Protein AF-A0A1R1BJU8-F1 (afdb_monomer_lite)

Organism: Paenibacillus amylolyticus (NCBI:txid1451)

Secondary structure (DSSP, 8-state):
---EE----HHHHHHHHH-TTSHHHHHHHHHTTTEE--EEHHHHHHHHTT--GGGHHHHHHHHHHHHHHHTTEEEEEETTEEEEEE--HHHHHHHHHHHHHHTTS-HHHHHHHHT-

Foldseek 3Di:
DPQAADEDDLVLLVVCVVCVPDPSVVVLVVVVVRHAYAAELVNLLVLLVVDDPVCVVVSVVSLVSNCVSHVQWHWDADPNDIDTDRDRSVVSSVVSNVVVVVVVQDPVNVVVVVVD

Sequence (116 aa):
MNKKYIYLDYNAMKDIQNDPKSEFSHCISTYKLSHRVPFSYAHLSDLQKKLSPKIMHLVERDLKFISDLTDGYMIGFYEDDYMIVKQDIRRMFDEVSSFNIQDRLSEEDLSNILNQ

Structure (mmCIF, N/CA/C/O backbone):
data_AF-A0A1R1BJU8-F1
#
_entry.id   AF-A0A1R1BJU8-F1
#
loop_
_atom_site.group_PDB
_atom_site.id
_atom_site.type_symbol
_atom_site.label_atom_id
_atom_site.label_alt_id
_atom_site.label_comp_id
_atom_site.label_asym_id
_atom_site.label_entity_id
_atom_site.label_seq_id
_atom_site.pdbx_PDB_ins_code
_atom_site.Cartn_x
_atom_site.Cartn_y
_atom_site.Cartn_z
_atom_site.occupancy
_atom_site.B_iso_or_equiv
_atom_site.auth_seq_id
_atom_site.auth_comp_id
_atom_site.auth_asym_id
_atom_site.auth_atom_id
_atom_site.pdbx_PDB_model_num
ATOM 1 N N . MET A 1 1 ? -19.890 -12.395 3.793 1.00 44.78 1 MET A N 1
ATOM 2 C CA . MET A 1 1 ? -19.842 -10.974 4.214 1.00 44.78 1 MET A CA 1
ATOM 3 C C . MET A 1 1 ? -19.071 -10.197 3.162 1.00 44.78 1 MET A C 1
ATOM 5 O O . MET A 1 1 ? -17.955 -10.607 2.862 1.00 44.78 1 MET A O 1
ATOM 9 N N . ASN A 1 2 ? -19.637 -9.117 2.610 1.00 61.34 2 ASN A N 1
ATOM 10 C CA . ASN A 1 2 ? -18.876 -8.186 1.772 1.00 61.34 2 ASN A CA 1
ATOM 11 C C . ASN A 1 2 ? -17.745 -7.598 2.617 1.00 61.34 2 ASN A C 1
ATOM 13 O O . ASN A 1 2 ? -17.999 -6.936 3.625 1.00 61.34 2 ASN A O 1
ATOM 17 N N . LYS A 1 3 ? -16.497 -7.899 2.251 1.00 72.56 3 LYS A N 1
ATOM 18 C CA . LYS A 1 3 ? -15.337 -7.258 2.870 1.00 72.56 3 LYS A CA 1
ATOM 19 C C . LYS A 1 3 ? -15.361 -5.783 2.473 1.00 72.56 3 LYS A C 1
ATOM 21 O O . LYS A 1 3 ? -15.616 -5.465 1.318 1.00 72.56 3 LYS A O 1
ATOM 26 N N . LYS A 1 4 ? -15.137 -4.892 3.437 1.00 90.62 4 LYS A N 1
ATOM 27 C CA . LYS A 1 4 ? -14.972 -3.461 3.172 1.00 90.62 4 LYS A CA 1
ATOM 28 C C . LYS A 1 4 ? -13.503 -3.176 2.875 1.00 90.62 4 LYS A C 1
ATOM 30 O O . LYS A 1 4 ? -12.620 -3.846 3.418 1.00 90.62 4 LYS A O 1
ATOM 35 N N . TYR A 1 5 ? -13.251 -2.182 2.038 1.00 91.81 5 TYR A N 1
ATOM 36 C CA . TYR A 1 5 ? -11.911 -1.830 1.583 1.00 91.81 5 TYR A CA 1
ATOM 37 C C . TYR A 1 5 ? -11.645 -0.347 1.824 1.00 91.81 5 TYR A C 1
ATOM 39 O O . TYR A 1 5 ? -12.562 0.464 1.726 1.00 91.81 5 TYR A O 1
ATOM 47 N N . ILE A 1 6 ? -10.400 -0.008 2.151 1.00 93.31 6 ILE A N 1
ATOM 48 C CA . ILE A 1 6 ? -9.919 1.372 2.263 1.00 93.31 6 ILE A CA 1
ATOM 49 C C . ILE A 1 6 ? -8.652 1.471 1.430 1.00 93.31 6 ILE A C 1
ATOM 51 O O . ILE A 1 6 ? -7.658 0.820 1.743 1.00 93.31 6 ILE A O 1
ATOM 55 N N . TYR A 1 7 ? -8.689 2.275 0.375 1.00 93.06 7 TYR A N 1
ATOM 56 C CA . TYR A 1 7 ? -7.503 2.575 -0.415 1.00 93.06 7 TYR A CA 1
ATOM 57 C C . TYR A 1 7 ? -6.697 3.692 0.251 1.00 93.06 7 TYR A C 1
ATOM 59 O O . TYR A 1 7 ? -7.271 4.676 0.716 1.00 93.06 7 TYR A O 1
ATOM 67 N N . LEU A 1 8 ? -5.374 3.540 0.284 1.00 94.25 8 LEU A N 1
ATOM 68 C CA . LEU A 1 8 ? -4.450 4.566 0.755 1.00 94.25 8 LEU A CA 1
ATOM 69 C C . LEU A 1 8 ? -3.518 4.944 -0.389 1.00 94.25 8 LEU A C 1
ATOM 71 O O . LEU A 1 8 ? -2.945 4.064 -1.024 1.00 94.25 8 LEU A O 1
ATOM 75 N N . ASP A 1 9 ? -3.352 6.244 -0.614 1.00 91.56 9 ASP A N 1
ATOM 76 C CA . ASP A 1 9 ? -2.317 6.771 -1.503 1.00 91.56 9 ASP A CA 1
ATOM 77 C C . ASP A 1 9 ? -0.918 6.384 -0.987 1.00 91.56 9 ASP A C 1
ATOM 79 O O . ASP A 1 9 ? -0.697 6.235 0.221 1.00 91.56 9 ASP A O 1
ATOM 83 N N . TYR A 1 10 ? 0.049 6.274 -1.897 1.00 88.88 10 TYR A N 1
ATOM 84 C CA . TYR A 1 10 ? 1.447 6.014 -1.571 1.00 88.88 10 TYR A CA 1
ATOM 85 C C . TYR A 1 10 ? 2.023 6.987 -0.529 1.00 88.88 10 TYR A C 1
ATOM 87 O O . TYR A 1 10 ? 2.799 6.586 0.337 1.00 88.88 10 TYR A O 1
ATOM 95 N N . ASN A 1 11 ? 1.647 8.267 -0.569 1.00 90.19 11 ASN A N 1
ATOM 96 C CA . ASN A 1 11 ? 2.099 9.250 0.417 1.00 90.19 11 ASN A CA 1
ATOM 97 C C . ASN A 1 11 ? 1.553 8.958 1.817 1.00 90.19 11 ASN A C 1
ATOM 99 O O . ASN A 1 11 ? 2.323 8.970 2.771 1.00 90.19 11 ASN A O 1
ATOM 103 N N . ALA A 1 12 ? 0.278 8.579 1.924 1.00 93.69 12 ALA A N 1
ATOM 104 C CA . ALA A 1 12 ? -0.307 8.162 3.195 1.00 93.69 12 ALA A CA 1
ATOM 105 C C . ALA A 1 12 ? 0.369 6.889 3.733 1.00 93.69 12 ALA A C 1
ATOM 107 O O . ALA A 1 12 ? 0.639 6.779 4.927 1.00 93.69 12 ALA A O 1
ATOM 108 N N . MET A 1 13 ? 0.705 5.939 2.854 1.00 94.12 13 MET A N 1
ATOM 109 C CA . MET A 1 13 ? 1.480 4.753 3.233 1.00 94.12 13 MET A CA 1
ATOM 110 C C . MET A 1 13 ? 2.867 5.127 3.782 1.00 94.12 13 MET A C 1
ATOM 112 O O . MET A 1 13 ? 3.272 4.603 4.820 1.00 94.12 13 MET A O 1
ATOM 116 N N . LYS A 1 14 ? 3.575 6.065 3.140 1.00 91.50 14 LYS A N 1
ATOM 117 C CA . LYS A 1 14 ? 4.871 6.560 3.633 1.00 91.50 14 LYS A CA 1
ATOM 118 C C . LYS A 1 14 ? 4.759 7.257 4.985 1.00 91.50 14 LYS A C 1
ATOM 120 O O . LYS A 1 14 ? 5.641 7.068 5.816 1.00 91.50 14 LYS A O 1
ATOM 125 N N . ASP A 1 15 ? 3.707 8.035 5.221 1.00 94.50 15 ASP A N 1
ATOM 126 C CA . ASP A 1 15 ? 3.511 8.706 6.511 1.00 94.50 15 ASP A CA 1
ATOM 127 C C . ASP A 1 15 ? 3.370 7.683 7.645 1.00 94.50 15 ASP A C 1
ATOM 129 O O . ASP A 1 15 ? 4.002 7.828 8.690 1.00 94.50 15 ASP A O 1
ATOM 133 N N . ILE A 1 16 ? 2.649 6.583 7.399 1.00 95.56 16 ILE A N 1
ATOM 134 C CA . ILE A 1 16 ? 2.539 5.469 8.353 1.00 95.56 16 ILE A CA 1
ATOM 135 C C . ILE A 1 16 ? 3.899 4.806 8.593 1.00 95.56 16 ILE A C 1
ATOM 137 O O . ILE A 1 16 ? 4.256 4.502 9.731 1.00 95.56 16 ILE A O 1
ATOM 141 N N . GLN A 1 17 ? 4.658 4.561 7.523 1.00 95.12 17 GLN A N 1
ATOM 142 C CA . GLN A 1 17 ? 5.972 3.923 7.605 1.00 95.12 17 GLN A CA 1
ATOM 143 C C . GLN A 1 17 ? 6.987 4.783 8.374 1.00 95.12 17 GLN A C 1
ATOM 145 O O . GLN A 1 17 ? 7.806 4.247 9.120 1.00 95.12 17 GLN A O 1
ATOM 150 N N . ASN A 1 18 ? 6.942 6.104 8.180 1.00 94.69 18 ASN A N 1
ATOM 151 C CA . ASN A 1 18 ? 7.875 7.057 8.775 1.00 94.69 18 ASN A CA 1
ATOM 152 C C . ASN A 1 18 ? 7.518 7.403 10.225 1.00 94.69 18 ASN A C 1
ATOM 154 O O . ASN A 1 18 ? 8.424 7.581 11.039 1.00 94.69 18 ASN A O 1
ATOM 158 N N . ASP A 1 19 ? 6.225 7.477 10.555 1.00 95.94 19 ASP A N 1
ATOM 159 C CA . ASP A 1 19 ? 5.740 7.720 11.914 1.00 95.94 19 ASP A CA 1
ATOM 160 C C . ASP A 1 19 ? 4.671 6.690 12.336 1.00 95.94 19 ASP A C 1
ATOM 162 O O . ASP A 1 19 ? 3.460 6.965 12.338 1.00 95.94 19 ASP A O 1
ATOM 166 N N . PRO A 1 20 ? 5.098 5.485 12.760 1.00 91.44 20 PRO A N 1
ATOM 167 C CA . PRO A 1 20 ? 4.186 4.424 13.181 1.00 91.44 20 PRO A CA 1
ATOM 168 C C . PRO A 1 20 ? 3.455 4.733 14.498 1.00 91.44 20 PRO A C 1
ATOM 170 O O . PRO A 1 20 ? 2.536 4.001 14.862 1.00 91.44 20 PRO A O 1
ATOM 173 N N . LYS A 1 21 ? 3.853 5.787 15.229 1.00 94.44 21 LYS A N 1
ATOM 174 C CA . LYS A 1 21 ? 3.224 6.206 16.493 1.00 94.44 21 LYS A CA 1
ATOM 175 C C . LYS A 1 21 ? 2.253 7.375 16.319 1.00 94.44 21 LYS A C 1
ATOM 177 O O . LYS A 1 21 ? 1.608 7.752 17.296 1.00 94.44 21 LYS A O 1
ATOM 182 N N . SER A 1 22 ? 2.135 7.924 15.112 1.00 96.19 22 SER A N 1
ATOM 183 C CA . SER A 1 22 ? 1.165 8.974 14.809 1.00 96.19 22 SER A CA 1
ATOM 184 C C . SER A 1 22 ? -0.278 8.515 15.050 1.00 96.19 22 SER A C 1
ATOM 186 O O . SER A 1 22 ? -0.619 7.330 14.953 1.00 96.19 22 SER A O 1
ATOM 188 N N . GLU A 1 23 ? -1.160 9.481 15.308 1.00 96.69 23 GLU A N 1
ATOM 189 C CA . GLU A 1 23 ? -2.604 9.244 15.406 1.00 96.69 23 GLU A CA 1
ATOM 190 C C . GLU A 1 23 ? -3.161 8.618 14.118 1.00 96.69 23 GLU A C 1
ATOM 192 O O . GLU A 1 23 ? -4.008 7.722 14.169 1.00 96.69 23 GLU A O 1
ATOM 197 N N . PHE A 1 24 ? -2.626 9.021 12.961 1.00 95.31 24 PHE A N 1
ATOM 198 C CA . PHE A 1 24 ? -2.992 8.452 11.669 1.00 95.31 24 PHE A CA 1
ATOM 199 C C . PHE A 1 24 ? -2.653 6.956 11.587 1.00 95.31 24 PHE A C 1
ATOM 201 O O . PHE A 1 24 ? -3.526 6.141 11.278 1.00 95.31 24 PHE A O 1
ATOM 208 N N . SER A 1 25 ? -1.428 6.566 11.952 1.00 95.50 25 SER A N 1
ATOM 209 C CA . SER A 1 25 ? -1.005 5.159 12.008 1.00 95.50 25 SER A CA 1
ATOM 210 C C . SER A 1 25 ? -1.879 4.319 12.941 1.00 95.50 25 SER A C 1
ATOM 212 O O . SER A 1 25 ? -2.244 3.182 12.611 1.0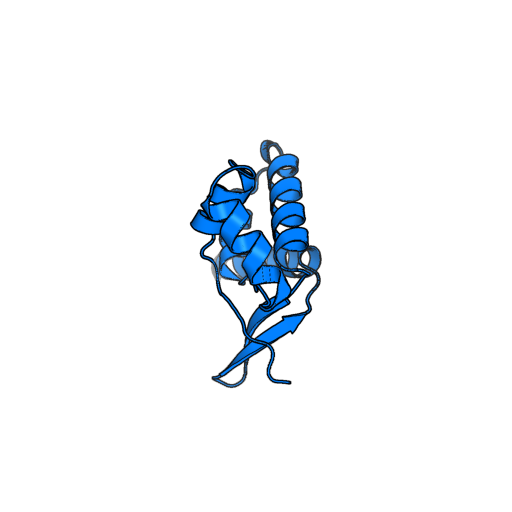0 95.50 25 SER A O 1
ATOM 214 N N . HIS A 1 26 ? -2.274 4.880 14.088 1.00 96.31 26 HIS A N 1
ATOM 215 C CA . HIS A 1 26 ? -3.177 4.215 15.026 1.00 96.31 26 HIS A CA 1
ATOM 216 C C . HIS A 1 26 ? -4.590 4.035 14.449 1.00 96.31 26 HIS A C 1
ATOM 218 O O . HIS A 1 26 ? -5.168 2.944 14.533 1.00 96.31 26 HIS A O 1
ATOM 224 N N . CYS A 1 27 ? -5.122 5.071 13.793 1.00 95.88 27 CYS A N 1
ATOM 225 C CA . CYS A 1 27 ? -6.400 5.006 13.089 1.00 95.88 27 CYS A CA 1
ATOM 226 C C . CYS A 1 27 ? -6.395 3.893 12.035 1.00 95.88 27 CYS A C 1
ATOM 228 O O . CYS A 1 27 ? -7.268 3.025 12.050 1.00 95.88 27 CYS A O 1
ATOM 230 N N . ILE A 1 28 ? -5.390 3.861 11.153 1.00 95.25 28 ILE A N 1
ATOM 231 C CA . ILE A 1 28 ? -5.298 2.845 10.095 1.00 95.25 28 ILE A CA 1
ATOM 232 C C . ILE A 1 28 ? -5.176 1.435 10.676 1.00 95.25 28 ILE A C 1
ATOM 234 O O . ILE A 1 28 ? -5.851 0.517 10.206 1.00 95.25 28 ILE A O 1
ATOM 238 N N . SER A 1 29 ? -4.387 1.258 11.737 1.00 92.88 29 SER A N 1
ATOM 239 C CA . SER A 1 29 ? -4.267 -0.030 12.432 1.00 92.88 29 SER A CA 1
ATOM 240 C C . SER A 1 29 ? -5.614 -0.520 12.974 1.00 92.88 29 SER A C 1
ATOM 242 O O . SER A 1 29 ? -5.934 -1.703 12.856 1.00 92.88 29 SER A O 1
ATOM 244 N N . THR A 1 30 ? -6.438 0.393 13.492 1.00 94.12 30 THR A N 1
ATOM 245 C CA . THR A 1 30 ? -7.797 0.091 13.962 1.00 94.12 30 THR A CA 1
ATOM 246 C C . THR A 1 30 ? -8.725 -0.270 12.801 1.00 94.12 30 THR A C 1
ATOM 248 O O . THR A 1 30 ? -9.436 -1.275 12.858 1.00 94.12 30 THR A O 1
ATOM 251 N N . TYR A 1 31 ? -8.693 0.489 11.701 1.00 92.25 31 TYR A N 1
ATOM 252 C CA . TYR A 1 31 ? -9.514 0.198 10.523 1.00 92.25 31 TYR A CA 1
ATOM 253 C C . TYR A 1 31 ? -9.177 -1.151 9.882 1.00 92.25 31 TYR A C 1
ATOM 255 O O . TYR A 1 31 ? -10.092 -1.858 9.451 1.00 92.25 31 TYR A O 1
ATOM 263 N N . LYS A 1 32 ? -7.901 -1.561 9.892 1.00 92.12 32 LYS A N 1
ATOM 264 C CA . LYS A 1 32 ? -7.450 -2.871 9.391 1.00 92.12 32 LYS A CA 1
ATOM 265 C C . LYS A 1 32 ? -8.097 -4.071 10.091 1.00 92.12 32 LYS A C 1
ATOM 267 O O . LYS A 1 32 ? -8.098 -5.164 9.528 1.00 92.12 32 LYS A O 1
ATOM 272 N N . LEU A 1 33 ? -8.680 -3.890 11.279 1.00 91.31 33 LEU A N 1
ATOM 273 C CA . LEU A 1 33 ? -9.429 -4.948 11.968 1.00 91.31 33 LEU A CA 1
ATOM 274 C C . LEU A 1 33 ? -10.737 -5.311 11.247 1.00 91.31 33 LEU A C 1
ATOM 276 O O . LEU A 1 33 ? -11.234 -6.425 11.390 1.00 91.31 33 LEU A O 1
ATOM 280 N N . SER A 1 34 ? -11.301 -4.382 10.472 1.00 92.12 34 SER A N 1
ATOM 281 C CA . SER A 1 34 ? -12.594 -4.545 9.789 1.00 92.12 34 SER A CA 1
ATOM 282 C C . SER A 1 34 ? -12.544 -4.285 8.280 1.00 92.12 34 SER A C 1
ATOM 284 O O . SER A 1 34 ? -13.483 -4.644 7.567 1.00 92.12 34 SER A O 1
ATOM 286 N N . HIS A 1 35 ? -11.452 -3.700 7.784 1.00 93.88 35 HIS A N 1
ATOM 287 C CA . HIS A 1 35 ? -11.251 -3.340 6.385 1.00 93.88 35 HIS A CA 1
ATOM 288 C C . HIS A 1 35 ? -9.971 -3.966 5.839 1.00 93.88 35 HIS A C 1
ATOM 290 O O . HIS A 1 35 ? -8.993 -4.177 6.555 1.00 93.88 35 HIS A O 1
ATOM 296 N N . ARG A 1 36 ? -9.964 -4.241 4.537 1.00 93.50 36 ARG A N 1
ATOM 297 C CA . ARG A 1 36 ? -8.742 -4.571 3.801 1.00 93.50 36 ARG A CA 1
ATOM 298 C C . ARG A 1 36 ? -8.166 -3.304 3.184 1.00 93.50 36 ARG A C 1
ATOM 300 O O . ARG A 1 36 ? -8.915 -2.449 2.719 1.00 93.50 36 ARG A O 1
ATOM 307 N N . VAL A 1 37 ? -6.844 -3.207 3.169 1.00 95.31 37 VAL A N 1
ATOM 308 C CA . VAL A 1 37 ? -6.122 -2.065 2.607 1.00 95.31 37 VAL A CA 1
ATOM 309 C C . VAL A 1 37 ? -5.362 -2.562 1.386 1.00 95.31 37 VAL A C 1
ATOM 311 O O . VAL A 1 37 ? -4.330 -3.194 1.577 1.00 95.31 37 VAL A O 1
ATOM 314 N N . PRO A 1 38 ? -5.870 -2.392 0.156 1.00 95.44 38 PRO A N 1
ATOM 315 C CA . PRO A 1 38 ? -5.152 -2.848 -1.023 1.00 95.44 38 PRO A CA 1
ATOM 316 C C . PRO A 1 38 ? -4.014 -1.891 -1.423 1.00 95.44 38 PRO A C 1
ATOM 318 O O . PRO A 1 38 ? -4.138 -0.677 -1.258 1.00 95.44 38 PRO A O 1
ATOM 321 N N . PHE A 1 39 ? -2.929 -2.420 -1.998 1.00 95.19 39 PHE A N 1
ATOM 322 C CA . PHE A 1 39 ? -1.950 -1.635 -2.769 1.00 95.19 39 PHE A CA 1
ATOM 323 C C . PHE A 1 39 ? -2.339 -1.591 -4.253 1.00 95.19 39 PHE A C 1
ATOM 325 O O . PHE A 1 39 ? -3.189 -2.360 -4.685 1.00 95.19 39 PHE A O 1
ATOM 332 N N . SER A 1 40 ? -1.727 -0.719 -5.054 1.00 92.38 40 SER A N 1
ATOM 333 C CA . SER A 1 40 ? -1.973 -0.637 -6.500 1.00 92.38 40 SER A CA 1
ATOM 334 C C . SER A 1 40 ? -0.692 -0.796 -7.316 1.00 92.38 40 SER A C 1
ATOM 336 O O . SER A 1 40 ? 0.422 -0.665 -6.804 1.00 92.38 40 SER A O 1
ATOM 338 N N . TYR A 1 41 ? -0.862 -1.012 -8.621 1.00 90.62 41 TYR A N 1
ATOM 339 C CA . TYR A 1 41 ? 0.228 -0.984 -9.599 1.00 90.62 41 TYR A CA 1
ATOM 340 C C . TYR A 1 41 ? 1.020 0.337 -9.558 1.00 90.62 41 TYR A C 1
ATOM 342 O O . TYR A 1 41 ? 2.242 0.342 -9.715 1.00 90.62 41 TYR A O 1
ATOM 350 N N . ALA A 1 42 ? 0.343 1.459 -9.288 1.00 88.69 42 ALA A N 1
ATOM 351 C CA . ALA A 1 42 ? 0.973 2.774 -9.195 1.00 88.69 42 ALA A CA 1
ATOM 352 C C . ALA A 1 42 ? 2.002 2.844 -8.053 1.00 88.69 42 ALA A C 1
ATOM 354 O O . ALA A 1 42 ? 3.094 3.368 -8.258 1.00 88.69 42 ALA A O 1
ATOM 355 N N . HIS A 1 43 ? 1.711 2.237 -6.893 1.00 92.00 43 HIS A N 1
ATOM 356 C CA . HIS A 1 43 ? 2.663 2.177 -5.774 1.00 92.00 43 HIS A CA 1
ATOM 357 C C . HIS A 1 43 ? 3.969 1.483 -6.179 1.00 92.00 43 HIS A C 1
ATOM 359 O O . HIS A 1 43 ? 5.059 1.964 -5.874 1.00 92.00 43 HIS A O 1
ATOM 365 N N . LEU A 1 44 ? 3.861 0.367 -6.904 1.00 92.38 44 LEU A N 1
ATOM 366 C CA . LEU A 1 44 ? 5.020 -0.390 -7.375 1.00 92.38 44 LEU A CA 1
ATOM 367 C C . LEU A 1 44 ? 5.781 0.363 -8.470 1.00 92.38 44 LEU A C 1
ATOM 369 O O . LEU A 1 44 ? 7.011 0.391 -8.458 1.00 92.38 44 LEU A O 1
ATOM 373 N N . SER A 1 45 ? 5.062 1.031 -9.373 1.00 88.69 45 SER A N 1
ATOM 374 C CA . SER A 1 45 ? 5.660 1.874 -10.414 1.00 88.69 45 SER A CA 1
ATOM 375 C C . SER A 1 45 ? 6.462 3.030 -9.819 1.00 88.69 45 SER A C 1
ATOM 377 O O . SER A 1 45 ? 7.562 3.331 -10.282 1.00 88.69 45 SER A O 1
ATOM 379 N N . ASP A 1 46 ? 5.958 3.661 -8.759 1.00 86.94 46 ASP A N 1
ATOM 380 C CA . ASP A 1 46 ? 6.663 4.746 -8.076 1.00 86.94 46 ASP A CA 1
ATOM 381 C C . ASP A 1 46 ? 7.929 4.280 -7.348 1.00 86.94 46 ASP A C 1
ATOM 383 O O . ASP A 1 46 ? 8.910 5.028 -7.282 1.00 86.94 46 ASP A O 1
ATOM 387 N N . LEU A 1 47 ? 7.942 3.041 -6.847 1.00 88.12 47 LEU A N 1
ATOM 388 C CA . LEU A 1 47 ? 9.147 2.408 -6.309 1.00 88.12 47 LEU A CA 1
ATOM 389 C C . LEU A 1 47 ? 10.166 2.100 -7.417 1.00 88.12 47 LEU A C 1
ATOM 391 O O . LEU A 1 47 ? 11.346 2.421 -7.264 1.00 88.12 47 LEU A O 1
ATOM 395 N N . GLN A 1 48 ? 9.716 1.557 -8.555 1.00 86.25 48 GLN A N 1
ATOM 396 C CA . GLN A 1 48 ? 10.571 1.250 -9.711 1.00 86.25 48 GLN A CA 1
ATOM 397 C C . GLN A 1 48 ? 11.273 2.497 -10.270 1.00 86.25 48 GLN A C 1
ATOM 399 O O . GLN A 1 48 ? 12.461 2.448 -10.582 1.00 86.25 48 GLN A O 1
ATOM 404 N N . LYS A 1 49 ? 10.595 3.655 -10.319 1.00 82.06 49 LYS A N 1
ATOM 405 C CA . LYS A 1 49 ? 11.191 4.927 -10.790 1.00 82.06 49 LYS A CA 1
ATOM 406 C C . LYS A 1 49 ? 12.446 5.343 -10.022 1.00 82.06 49 LYS A C 1
ATOM 408 O O . LYS A 1 49 ? 13.273 6.079 -10.554 1.00 82.06 49 LYS A O 1
ATOM 413 N N . LYS A 1 50 ? 12.574 4.926 -8.762 1.00 71.56 50 LYS A N 1
ATOM 414 C CA . LYS A 1 50 ? 13.705 5.288 -7.899 1.00 71.56 50 LYS A CA 1
ATOM 415 C C . LYS A 1 50 ? 14.827 4.257 -7.955 1.00 71.56 50 LYS A C 1
ATOM 417 O O . LYS A 1 50 ? 15.906 4.526 -7.430 1.00 71.56 50 LYS A O 1
ATOM 422 N N . LEU A 1 51 ? 14.588 3.097 -8.568 1.00 80.44 51 LEU A N 1
ATOM 423 C CA . LEU A 1 51 ? 15.467 1.944 -8.480 1.00 80.44 51 LEU A CA 1
ATOM 424 C C . LEU A 1 51 ? 16.878 2.278 -8.975 1.00 80.44 51 LEU A C 1
ATOM 426 O O . LEU A 1 51 ? 17.112 2.657 -10.119 1.00 80.44 51 LEU A O 1
ATOM 430 N N . SER A 1 52 ? 17.842 2.101 -8.081 1.00 80.56 52 SER A N 1
ATOM 431 C CA . SER A 1 52 ? 19.261 2.052 -8.406 1.00 80.56 52 SER A CA 1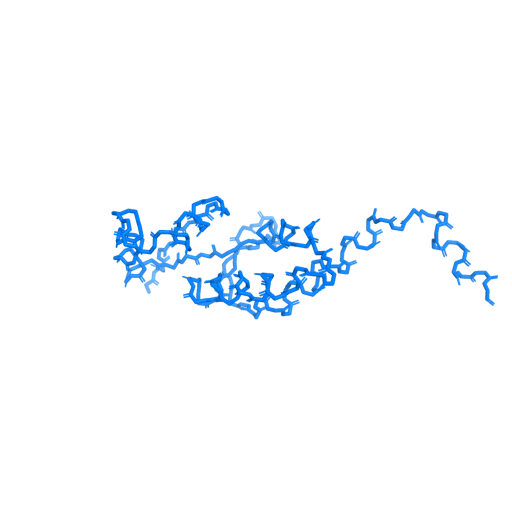
ATOM 432 C C . SER A 1 52 ? 19.926 1.031 -7.487 1.00 80.56 52 SER A C 1
ATOM 434 O O . SER A 1 52 ? 19.428 0.805 -6.376 1.00 80.56 52 SER A O 1
ATOM 436 N N . PRO A 1 53 ? 21.074 0.448 -7.877 1.00 80.94 53 PRO A N 1
ATOM 437 C CA . PRO A 1 53 ? 21.765 -0.531 -7.039 1.00 80.94 53 PRO A CA 1
ATOM 438 C C . PRO A 1 53 ? 22.047 -0.016 -5.619 1.00 80.94 53 PRO A C 1
ATOM 440 O O . PRO A 1 53 ? 21.983 -0.769 -4.652 1.00 80.94 53 PRO A O 1
ATOM 443 N N . LYS A 1 54 ? 22.290 1.293 -5.475 1.00 83.25 54 LYS A N 1
ATOM 444 C CA . LYS A 1 54 ? 22.591 1.937 -4.189 1.00 83.25 54 LYS A CA 1
ATOM 445 C C . LYS A 1 54 ? 21.398 1.986 -3.234 1.00 83.25 54 LYS A C 1
ATOM 447 O O . LYS A 1 54 ? 21.610 2.027 -2.026 1.00 83.25 54 LYS A O 1
ATOM 452 N N . ILE A 1 55 ? 20.166 1.979 -3.746 1.00 88.88 55 ILE A N 1
ATOM 453 C CA . ILE A 1 55 ? 18.957 2.125 -2.923 1.00 88.88 55 ILE A CA 1
ATOM 454 C C . ILE A 1 55 ? 18.115 0.851 -2.826 1.00 88.88 55 ILE A C 1
ATOM 456 O O . ILE A 1 55 ? 17.043 0.891 -2.229 1.00 88.88 55 ILE A O 1
ATOM 460 N N . MET A 1 56 ? 18.580 -0.276 -3.379 1.00 87.69 56 MET A N 1
ATOM 461 C CA . MET A 1 56 ? 17.816 -1.532 -3.399 1.00 87.69 56 MET A CA 1
ATOM 462 C C . MET A 1 56 ? 17.331 -1.935 -1.998 1.00 87.69 56 MET A C 1
ATOM 464 O O . MET A 1 56 ? 16.172 -2.272 -1.817 1.00 87.69 56 MET A O 1
ATOM 468 N N . HIS A 1 57 ? 18.176 -1.793 -0.976 1.00 88.75 57 HIS A N 1
ATOM 469 C CA . HIS A 1 57 ? 17.802 -2.079 0.413 1.00 88.75 57 HIS A CA 1
ATOM 470 C C . HIS A 1 57 ? 16.622 -1.229 0.932 1.00 88.75 57 HIS A C 1
ATOM 472 O O . HIS A 1 57 ? 15.844 -1.706 1.756 1.00 88.75 57 HIS A O 1
ATOM 478 N N . LEU A 1 58 ? 16.467 0.015 0.458 1.00 89.69 58 LEU A N 1
ATOM 479 C CA . LEU A 1 58 ? 15.318 0.866 0.791 1.00 89.69 58 LEU A CA 1
ATOM 480 C C . LEU A 1 58 ? 14.061 0.389 0.064 1.00 89.69 58 LEU A C 1
ATOM 482 O O . LEU A 1 58 ? 12.995 0.344 0.667 1.00 89.69 58 LEU A O 1
ATOM 486 N N . VAL A 1 59 ? 14.204 -0.027 -1.195 1.00 91.06 59 VAL A N 1
ATOM 487 C CA . VAL A 1 59 ? 13.107 -0.616 -1.973 1.00 91.06 59 VAL A CA 1
ATOM 488 C C . VAL A 1 59 ? 12.606 -1.898 -1.308 1.00 91.06 59 VAL A C 1
ATOM 490 O O . VAL A 1 59 ? 11.406 -2.029 -1.100 1.00 91.06 59 VAL A O 1
ATOM 493 N N . GLU A 1 60 ? 13.494 -2.802 -0.882 1.00 92.06 60 GLU A N 1
ATOM 494 C CA . GLU A 1 60 ? 13.097 -4.021 -0.156 1.00 92.06 60 GLU A CA 1
ATOM 495 C C . GLU A 1 60 ? 12.340 -3.706 1.135 1.00 92.06 60 GLU A C 1
ATOM 497 O O . GLU A 1 60 ? 11.336 -4.345 1.460 1.00 92.06 60 GLU A O 1
ATOM 502 N N . ARG A 1 61 ? 12.803 -2.695 1.877 1.00 93.00 61 ARG A N 1
ATOM 503 C CA . ARG A 1 61 ? 12.132 -2.235 3.094 1.00 93.00 61 ARG A CA 1
ATOM 504 C C . ARG A 1 61 ? 10.720 -1.732 2.789 1.00 93.00 61 ARG A C 1
ATOM 506 O O . ARG A 1 61 ? 9.796 -2.047 3.537 1.00 93.00 61 ARG A O 1
ATOM 513 N N . ASP A 1 62 ? 10.554 -0.971 1.713 1.00 93.44 62 ASP A N 1
ATOM 514 C CA . ASP A 1 62 ? 9.263 -0.413 1.314 1.00 93.44 62 ASP A CA 1
ATOM 515 C C . ASP A 1 62 ? 8.318 -1.510 0.786 1.00 93.44 62 ASP A C 1
ATOM 517 O O . ASP A 1 62 ? 7.155 -1.557 1.186 1.00 93.44 62 ASP A O 1
ATOM 521 N N . LEU A 1 63 ? 8.814 -2.469 -0.007 1.00 94.44 63 LEU A N 1
ATOM 522 C CA . LEU A 1 63 ? 8.042 -3.642 -0.443 1.00 94.44 63 LEU A CA 1
ATOM 523 C C . LEU A 1 63 ? 7.562 -4.478 0.743 1.00 94.44 63 LEU A C 1
ATOM 525 O O . LEU A 1 63 ? 6.389 -4.853 0.807 1.00 94.44 63 LEU A O 1
ATOM 529 N N . LYS A 1 64 ? 8.442 -4.729 1.720 1.00 95.25 64 LYS A N 1
ATOM 530 C CA . LYS A 1 64 ? 8.063 -5.438 2.944 1.00 95.25 64 LYS A CA 1
ATOM 531 C C . LYS A 1 64 ? 6.975 -4.676 3.703 1.00 9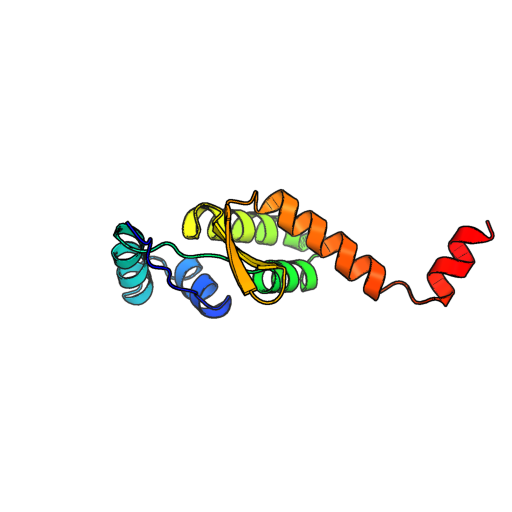5.25 64 LYS A C 1
ATOM 533 O O . LYS A 1 64 ? 5.985 -5.275 4.115 1.00 95.25 64 LYS A O 1
ATOM 538 N N . PHE A 1 65 ? 7.139 -3.364 3.862 1.00 95.75 65 PHE A N 1
ATOM 539 C CA . PHE A 1 65 ? 6.155 -2.529 4.542 1.00 95.75 65 PHE A CA 1
ATOM 540 C C . PHE A 1 65 ? 4.784 -2.584 3.857 1.00 95.75 65 PHE A C 1
ATOM 542 O O . PHE A 1 65 ? 3.778 -2.813 4.527 1.00 95.75 65 PHE A O 1
ATOM 549 N N . ILE A 1 66 ? 4.731 -2.437 2.529 1.00 95.38 66 ILE A N 1
ATOM 550 C CA . ILE A 1 66 ? 3.468 -2.516 1.786 1.00 95.38 66 ILE A CA 1
ATOM 551 C C . ILE A 1 66 ? 2.863 -3.919 1.927 1.00 95.38 66 ILE A C 1
ATOM 553 O O . ILE A 1 66 ? 1.661 -4.031 2.168 1.00 95.38 66 ILE A O 1
ATOM 557 N N . SER A 1 67 ? 3.666 -4.986 1.858 1.00 95.06 67 SER A N 1
ATOM 558 C CA . SER A 1 67 ? 3.192 -6.359 2.089 1.00 95.06 67 SER A CA 1
ATOM 559 C C . SER A 1 67 ? 2.522 -6.513 3.457 1.00 95.06 67 SER A C 1
ATOM 561 O O . SER A 1 67 ? 1.396 -7.005 3.546 1.00 95.06 67 SER A O 1
ATOM 563 N N . ASP A 1 68 ? 3.179 -6.049 4.523 1.00 94.06 68 ASP A N 1
ATOM 564 C CA . ASP A 1 68 ? 2.670 -6.130 5.898 1.00 94.06 68 ASP A CA 1
ATOM 565 C C . ASP A 1 68 ? 1.411 -5.258 6.087 1.00 94.06 68 ASP A C 1
ATOM 567 O O . ASP A 1 68 ? 0.449 -5.631 6.777 1.00 94.06 68 ASP A O 1
ATOM 571 N N . LEU A 1 69 ? 1.388 -4.073 5.467 1.00 95.19 69 LEU A N 1
ATOM 572 C CA . LEU A 1 69 ? 0.262 -3.151 5.554 1.00 95.19 69 LEU A CA 1
ATOM 573 C C . LEU A 1 69 ? -0.971 -3.711 4.838 1.00 95.19 69 LEU A C 1
ATOM 575 O O . LEU A 1 69 ? -2.078 -3.598 5.369 1.00 95.19 69 LEU A O 1
ATOM 579 N N . THR A 1 70 ? -0.779 -4.331 3.680 1.00 95.12 70 THR A N 1
ATOM 580 C CA . THR A 1 70 ? -1.870 -4.690 2.768 1.00 95.12 70 THR A CA 1
ATOM 581 C C . THR A 1 70 ? -2.268 -6.159 2.802 1.00 95.12 70 THR A C 1
ATOM 583 O O . THR A 1 70 ? -3.310 -6.513 2.252 1.00 95.12 70 THR A O 1
ATOM 586 N N . ASP A 1 71 ? -1.488 -7.023 3.463 1.00 94.25 71 ASP A N 1
ATOM 587 C CA . ASP A 1 71 ? -1.672 -8.485 3.440 1.00 94.25 71 ASP A CA 1
ATOM 588 C C . ASP A 1 71 ? -1.728 -9.030 1.995 1.00 94.25 71 ASP A C 1
ATOM 590 O O . ASP A 1 71 ? -2.483 -9.954 1.675 1.00 94.25 71 ASP A O 1
ATOM 594 N N . GLY A 1 72 ? -0.968 -8.391 1.097 1.00 94.31 72 GLY A N 1
ATOM 595 C CA . GLY A 1 72 ? -0.890 -8.724 -0.324 1.00 94.31 72 GLY A CA 1
ATOM 596 C C . GLY A 1 72 ? -2.163 -8.441 -1.126 1.00 94.31 72 GLY A C 1
ATOM 597 O O . GLY A 1 72 ? -2.250 -8.865 -2.273 1.00 94.31 72 GLY A O 1
ATOM 598 N N . TYR A 1 73 ? -3.175 -7.767 -0.570 1.00 95.25 73 TYR A N 1
ATOM 599 C CA . TYR A 1 73 ? -4.332 -7.368 -1.371 1.00 95.25 73 TYR A CA 1
ATOM 600 C C . TYR A 1 73 ? -3.936 -6.244 -2.326 1.00 95.25 73 TYR A C 1
ATOM 602 O O . TYR A 1 73 ? -3.371 -5.239 -1.910 1.00 95.25 73 TYR A O 1
ATOM 610 N N . MET A 1 74 ? -4.274 -6.405 -3.595 1.00 94.38 74 MET A N 1
ATOM 611 C CA . MET A 1 74 ? -3.982 -5.469 -4.666 1.00 94.38 74 MET A CA 1
ATOM 612 C C . MET A 1 74 ? -5.283 -5.031 -5.331 1.00 94.38 74 MET A C 1
ATOM 614 O O . MET A 1 74 ? -6.151 -5.870 -5.567 1.00 94.38 74 MET A O 1
ATOM 618 N N . ILE A 1 75 ? -5.405 -3.743 -5.650 1.00 92.62 75 ILE A N 1
ATOM 619 C CA . ILE A 1 75 ? -6.414 -3.229 -6.572 1.00 92.62 75 ILE A CA 1
ATOM 620 C C . ILE A 1 75 ? -5.853 -3.275 -7.996 1.00 92.62 75 ILE A C 1
ATOM 622 O O . ILE A 1 75 ? -4.774 -2.744 -8.274 1.00 92.62 75 ILE A O 1
ATOM 626 N N . GLY A 1 76 ? -6.586 -3.943 -8.877 1.00 85.88 76 GLY A N 1
ATOM 627 C CA . GLY A 1 76 ? -6.308 -4.043 -10.303 1.00 85.88 76 GLY A CA 1
ATOM 628 C C . GLY A 1 76 ? -7.543 -3.690 -11.126 1.00 85.88 76 GLY A C 1
ATOM 629 O O . GLY A 1 76 ? -8.625 -3.485 -10.575 1.00 85.88 76 GLY A O 1
ATOM 630 N N . PHE A 1 77 ? -7.363 -3.626 -12.440 1.00 82.38 77 PHE A N 1
ATOM 631 C CA . PHE A 1 77 ? -8.423 -3.373 -13.410 1.00 82.38 77 PHE A CA 1
ATOM 632 C C . PHE A 1 77 ? -8.499 -4.560 -14.372 1.00 82.38 77 PHE A C 1
ATOM 634 O O . PHE A 1 77 ? -7.469 -4.975 -14.906 1.00 82.38 77 PHE A O 1
ATOM 641 N N . TYR A 1 78 ? -9.684 -5.138 -14.543 1.00 81.31 78 TYR A N 1
ATOM 642 C CA . TYR A 1 78 ? -9.915 -6.304 -15.395 1.00 81.31 78 TYR A CA 1
ATOM 643 C C . TYR A 1 78 ? -11.331 -6.242 -15.971 1.00 81.31 78 TYR A C 1
ATOM 645 O O . TYR A 1 78 ? -12.265 -5.972 -15.225 1.00 81.31 78 TYR A O 1
ATOM 653 N N . GLU A 1 79 ? -11.478 -6.484 -17.280 1.00 84.00 79 GLU A N 1
ATOM 654 C CA . GLU A 1 79 ? -12.773 -6.449 -17.992 1.00 84.00 79 GLU A CA 1
ATOM 655 C C . GLU A 1 79 ? -13.636 -5.221 -17.640 1.00 84.00 79 GLU A C 1
ATOM 657 O O . GLU A 1 79 ? -14.816 -5.335 -17.324 1.00 84.00 79 GLU A O 1
ATOM 662 N N . ASP A 1 80 ? -13.027 -4.034 -17.678 1.00 88.12 80 ASP A N 1
ATOM 663 C CA . ASP A 1 80 ? -13.673 -2.751 -17.377 1.00 88.12 80 ASP A CA 1
ATOM 664 C C . ASP A 1 80 ? -14.153 -2.549 -15.923 1.00 88.12 80 ASP A C 1
ATOM 666 O O . ASP A 1 80 ? -14.852 -1.574 -15.635 1.00 88.12 80 ASP A O 1
ATOM 670 N N . ASP A 1 81 ? -13.729 -3.404 -14.984 1.00 84.56 81 ASP A N 1
ATOM 671 C CA . ASP A 1 81 ? -14.056 -3.284 -13.559 1.00 84.56 81 ASP A CA 1
ATOM 672 C C . ASP A 1 81 ? -12.814 -3.298 -12.648 1.00 84.56 81 ASP A C 1
ATOM 674 O O . ASP A 1 81 ? -11.742 -3.820 -12.977 1.00 84.56 81 ASP A O 1
ATOM 678 N N . TYR A 1 82 ? -12.958 -2.710 -11.460 1.00 84.06 82 TYR A N 1
ATOM 679 C CA . TYR A 1 82 ? -11.941 -2.746 -10.418 1.00 84.06 82 TYR A CA 1
ATOM 680 C C . TYR A 1 82 ? -12.080 -4.009 -9.581 1.00 84.06 82 TYR A C 1
ATOM 682 O O . TYR A 1 82 ? -13.075 -4.238 -8.894 1.00 84.06 82 TYR A O 1
ATOM 690 N N . MET A 1 83 ? -11.011 -4.795 -9.547 1.00 89.19 83 MET A N 1
ATOM 691 C CA . MET A 1 83 ? -10.949 -6.019 -8.764 1.00 89.19 83 MET A CA 1
ATOM 692 C C . MET A 1 83 ? -9.938 -5.903 -7.634 1.00 89.19 83 MET A C 1
ATOM 694 O O . MET A 1 83 ? -8.865 -5.321 -7.790 1.00 89.19 83 MET A O 1
ATOM 698 N N . ILE A 1 84 ? -10.261 -6.517 -6.493 1.00 91.62 84 ILE A N 1
ATOM 699 C CA . ILE A 1 84 ? -9.332 -6.651 -5.372 1.00 91.62 84 ILE A CA 1
ATOM 700 C C . ILE A 1 84 ? -8.962 -8.118 -5.194 1.00 91.62 84 ILE A C 1
ATOM 702 O O . ILE A 1 84 ? -9.788 -8.941 -4.796 1.00 91.62 84 ILE A O 1
ATOM 706 N N . VAL A 1 85 ? -7.699 -8.432 -5.462 1.00 91.62 85 VAL A N 1
ATOM 707 C CA . VAL A 1 85 ? -7.158 -9.796 -5.472 1.00 91.62 85 VAL A CA 1
ATOM 708 C C . VAL A 1 85 ? -5.933 -9.892 -4.576 1.00 91.62 85 VAL A C 1
ATOM 710 O O . VAL A 1 85 ? -5.266 -8.895 -4.323 1.00 91.62 85 VAL A O 1
ATOM 713 N N . LYS A 1 86 ? -5.636 -11.084 -4.057 1.00 93.69 86 LYS A N 1
ATOM 714 C CA . LYS A 1 86 ? -4.410 -11.308 -3.285 1.00 93.69 86 LYS A CA 1
ATOM 715 C C . LYS A 1 86 ? -3.280 -11.670 -4.244 1.00 93.69 86 LYS A C 1
ATOM 717 O O . LYS A 1 86 ? -3.446 -12.584 -5.044 1.00 93.69 86 LYS A O 1
ATOM 722 N N . GLN A 1 87 ? -2.168 -10.954 -4.154 1.00 94.25 87 GLN A N 1
ATOM 723 C CA . GLN A 1 87 ? -0.998 -11.113 -5.008 1.00 94.25 87 GLN A CA 1
ATOM 724 C C . GLN A 1 87 ? 0.288 -11.100 -4.185 1.00 94.25 87 GLN A C 1
ATOM 726 O O . GLN A 1 87 ? 0.354 -10.511 -3.104 1.00 94.25 87 GLN A O 1
ATOM 731 N N . ASP A 1 88 ? 1.321 -11.745 -4.723 1.00 93.00 88 ASP A N 1
ATOM 732 C CA . ASP A 1 88 ? 2.677 -11.625 -4.199 1.00 93.00 88 ASP A CA 1
ATOM 733 C C . ASP A 1 88 ? 3.269 -10.281 -4.638 1.00 93.00 88 ASP A C 1
ATOM 735 O O . ASP A 1 88 ? 3.435 -10.020 -5.831 1.00 93.00 88 ASP A O 1
ATOM 739 N N . ILE A 1 89 ? 3.568 -9.405 -3.676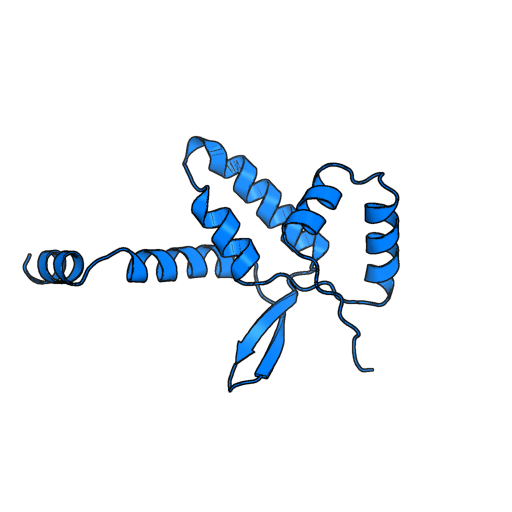 1.00 93.75 89 ILE A N 1
ATOM 740 C CA . ILE A 1 89 ? 4.014 -8.045 -3.988 1.00 93.75 89 ILE A CA 1
ATOM 741 C C . ILE A 1 89 ? 5.354 -8.023 -4.724 1.00 93.75 89 ILE A C 1
ATOM 743 O O . ILE A 1 89 ? 5.579 -7.136 -5.545 1.00 93.75 89 ILE A O 1
ATOM 747 N N . ARG A 1 90 ? 6.244 -8.985 -4.446 1.00 92.94 90 ARG A N 1
ATOM 748 C CA . ARG A 1 90 ? 7.562 -9.026 -5.068 1.00 92.94 90 ARG A CA 1
ATOM 749 C C . ARG A 1 90 ? 7.426 -9.411 -6.530 1.00 92.94 90 ARG A C 1
ATOM 751 O O . ARG A 1 90 ? 7.939 -8.705 -7.392 1.00 92.94 90 ARG A O 1
ATOM 758 N N . ARG A 1 91 ? 6.654 -10.458 -6.805 1.00 93.31 91 ARG A N 1
ATOM 759 C CA . ARG A 1 91 ? 6.316 -10.848 -8.170 1.00 93.31 91 ARG A CA 1
ATOM 760 C C . ARG A 1 91 ? 5.695 -9.680 -8.940 1.00 93.31 91 ARG A C 1
ATOM 762 O O . ARG A 1 91 ? 6.158 -9.374 -10.032 1.00 93.31 91 ARG A O 1
ATOM 769 N N . MET A 1 92 ? 4.704 -8.995 -8.362 1.00 93.25 92 MET A N 1
ATOM 770 C CA . MET A 1 92 ? 4.076 -7.843 -9.023 1.00 93.25 92 MET A CA 1
ATOM 771 C C . MET A 1 92 ? 5.069 -6.697 -9.260 1.00 93.25 92 MET A C 1
ATOM 773 O O . MET A 1 92 ? 5.008 -6.031 -10.290 1.00 93.25 92 MET A O 1
ATOM 777 N N . PHE A 1 93 ? 5.990 -6.451 -8.325 1.00 92.75 93 PHE A N 1
ATOM 778 C CA . PHE A 1 93 ? 7.022 -5.423 -8.469 1.00 92.75 93 PHE A CA 1
ATOM 779 C C . PHE A 1 93 ? 7.978 -5.731 -9.626 1.00 92.75 93 PHE A C 1
ATOM 781 O O . PHE A 1 93 ? 8.318 -4.826 -10.390 1.00 92.75 93 PHE A O 1
ATOM 788 N N . ASP A 1 94 ? 8.371 -6.995 -9.778 1.00 90.38 94 ASP A N 1
ATOM 789 C CA . ASP A 1 94 ? 9.221 -7.450 -10.876 1.00 90.38 94 ASP A CA 1
ATOM 790 C C . ASP A 1 94 ? 8.468 -7.377 -12.225 1.00 90.38 94 ASP A C 1
ATOM 792 O O . ASP A 1 94 ? 9.029 -6.923 -13.225 1.00 90.38 94 ASP A O 1
ATOM 796 N N . GLU A 1 95 ? 7.172 -7.705 -12.259 1.00 88.62 95 GLU A N 1
ATOM 797 C CA . GLU A 1 95 ? 6.325 -7.554 -13.456 1.00 88.62 95 GLU A CA 1
ATOM 798 C C . GLU A 1 95 ? 6.230 -6.083 -13.910 1.00 88.62 95 GLU A C 1
ATOM 800 O O . GLU A 1 95 ? 6.440 -5.788 -15.088 1.00 88.62 95 GLU A O 1
ATOM 805 N N . VAL A 1 96 ? 6.032 -5.137 -12.982 1.00 85.75 96 VAL A N 1
ATOM 806 C CA . VAL A 1 96 ? 6.017 -3.685 -13.273 1.00 85.75 96 VAL A CA 1
ATOM 807 C C . VAL A 1 96 ? 7.321 -3.219 -13.933 1.00 85.75 96 VAL A C 1
ATOM 809 O O . VAL A 1 96 ? 7.303 -2.329 -14.787 1.00 85.75 96 VAL A O 1
ATOM 812 N N . SER A 1 97 ? 8.469 -3.802 -13.566 1.00 73.62 97 SER A N 1
ATOM 813 C CA . SER A 1 97 ? 9.750 -3.468 -14.206 1.00 73.62 97 SER A CA 1
ATOM 814 C C . SER A 1 97 ? 9.770 -3.852 -15.687 1.00 73.62 97 SER A C 1
ATOM 816 O O . SER A 1 97 ? 10.264 -3.088 -16.511 1.00 73.62 97 SER A O 1
ATOM 818 N N . SER A 1 98 ? 9.164 -4.989 -16.033 1.00 65.81 98 SER A N 1
ATOM 819 C CA . SER A 1 98 ? 9.156 -5.529 -17.394 1.00 65.81 98 SER A CA 1
ATOM 820 C C . SER A 1 98 ?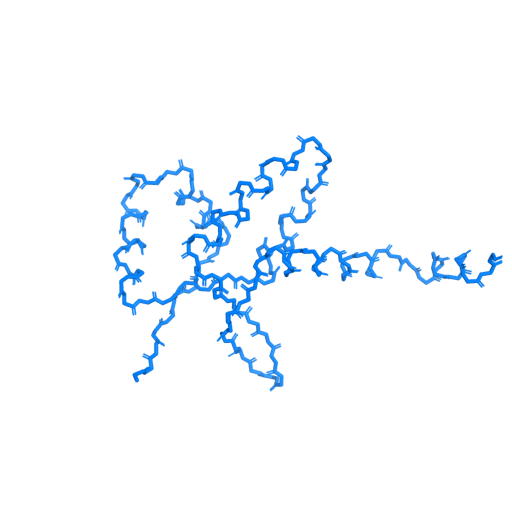 8.261 -4.708 -18.324 1.00 65.81 98 SER A C 1
ATOM 822 O O . SER A 1 98 ? 8.654 -4.422 -19.453 1.00 65.81 98 SER A O 1
ATOM 824 N N . PHE A 1 99 ? 7.107 -4.249 -17.829 1.00 61.31 99 PHE A N 1
ATOM 825 C CA . PHE A 1 99 ? 6.219 -3.346 -18.572 1.00 61.31 99 PHE A CA 1
ATOM 826 C C . PHE A 1 99 ? 6.861 -1.974 -18.823 1.00 61.31 99 PHE A C 1
ATOM 828 O O . PHE A 1 99 ? 6.837 -1.476 -19.943 1.00 61.31 99 PHE 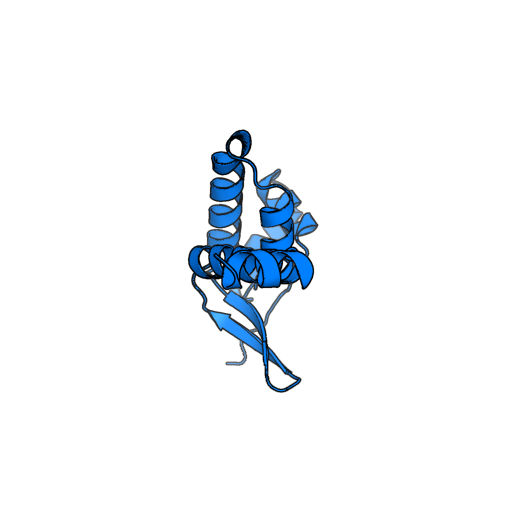A O 1
ATOM 835 N N . ASN A 1 100 ? 7.528 -1.392 -17.819 1.00 57.56 100 ASN A N 1
ATOM 836 C CA . ASN A 1 100 ? 8.232 -0.116 -18.000 1.00 57.56 100 ASN A CA 1
ATOM 837 C C . ASN A 1 100 ? 9.451 -0.220 -18.936 1.00 57.56 100 ASN A C 1
ATOM 839 O O . ASN A 1 100 ? 9.878 0.794 -19.482 1.00 57.56 100 ASN A O 1
ATOM 843 N N . ILE A 1 101 ? 10.048 -1.407 -19.097 1.00 53.75 101 ILE A N 1
ATOM 844 C CA . ILE A 1 101 ? 11.122 -1.640 -20.075 1.00 53.75 101 ILE A CA 1
ATOM 845 C C . ILE A 1 101 ? 10.550 -1.693 -21.497 1.00 53.75 101 ILE A C 1
ATOM 847 O O . ILE A 1 101 ? 11.153 -1.117 -22.397 1.00 53.75 101 ILE A O 1
ATOM 851 N N . GLN A 1 102 ? 9.382 -2.312 -21.697 1.00 46.22 102 GLN A N 1
ATOM 852 C CA . GLN A 1 102 ? 8.709 -2.337 -23.002 1.00 46.22 102 GLN A CA 1
ATOM 853 C C . GLN A 1 102 ? 8.292 -0.937 -23.473 1.00 46.22 102 GLN A C 1
ATOM 855 O O . GLN A 1 102 ? 8.484 -0.627 -24.640 1.00 46.22 102 GLN A O 1
ATOM 860 N N . ASP A 1 103 ? 7.841 -0.064 -22.568 1.00 47.44 103 ASP A N 1
ATOM 861 C CA . ASP A 1 103 ? 7.531 1.339 -22.898 1.00 47.44 103 ASP A CA 1
ATOM 862 C C . ASP A 1 103 ? 8.782 2.221 -23.100 1.00 47.44 103 ASP A C 1
ATOM 864 O O . ASP A 1 103 ? 8.688 3.341 -23.605 1.00 47.44 103 ASP A O 1
ATOM 868 N N . ARG A 1 104 ? 9.965 1.756 -22.670 1.00 44.19 104 ARG A N 1
ATOM 869 C CA . ARG A 1 104 ? 11.240 2.493 -22.766 1.00 44.19 104 ARG A CA 1
ATOM 870 C C . ARG A 1 104 ? 12.105 2.097 -23.952 1.00 44.19 104 ARG A C 1
ATOM 872 O O . ARG A 1 104 ? 12.969 2.884 -24.326 1.00 44.19 104 ARG A O 1
ATOM 879 N N . LEU A 1 105 ? 11.909 0.903 -24.500 1.00 47.69 105 LEU A N 1
ATOM 880 C CA . LEU A 1 105 ? 12.514 0.508 -25.763 1.00 47.69 105 LEU A CA 1
ATOM 881 C C . LEU A 1 105 ? 11.676 1.140 -26.873 1.00 47.69 105 LEU A C 1
ATOM 883 O O . LEU A 1 105 ? 10.530 0.758 -27.094 1.00 47.69 105 LEU A O 1
ATOM 887 N N . SER A 1 106 ? 12.236 2.141 -27.543 1.00 58.00 106 SER A N 1
ATOM 888 C CA . SER A 1 106 ? 11.631 2.685 -28.757 1.00 58.00 106 SER A CA 1
ATOM 889 C C . SER A 1 106 ? 11.571 1.597 -29.846 1.00 58.00 106 SER A C 1
ATOM 891 O O . SER A 1 106 ? 12.315 0.615 -29.787 1.00 58.00 106 SER A O 1
ATOM 893 N N . GLU A 1 107 ? 10.720 1.742 -30.871 1.00 55.12 107 GLU A N 1
ATOM 894 C CA . GLU A 1 107 ? 10.709 0.814 -32.026 1.00 55.12 107 GLU A CA 1
ATOM 895 C C . GLU A 1 107 ? 12.109 0.672 -32.681 1.00 55.12 107 GLU A C 1
ATOM 897 O O . GLU A 1 107 ? 12.442 -0.375 -33.250 1.00 55.12 107 GLU A O 1
ATOM 902 N N . GLU A 1 108 ? 12.976 1.683 -32.533 1.00 54.34 108 GLU A N 1
ATOM 903 C CA . GLU A 1 108 ? 14.392 1.650 -32.932 1.00 54.34 108 GLU A CA 1
ATOM 904 C C . GLU A 1 108 ? 15.247 0.697 -32.077 1.00 54.34 108 GLU A C 1
ATOM 906 O O . GLU A 1 108 ? 16.139 0.027 -32.595 1.00 54.34 108 GLU A O 1
ATOM 911 N N . ASP A 1 109 ? 14.972 0.563 -30.780 1.00 57.69 109 ASP A N 1
ATOM 912 C CA . ASP A 1 109 ? 15.736 -0.331 -29.904 1.00 57.69 109 ASP A CA 1
ATOM 913 C C . ASP A 1 109 ? 15.384 -1.808 -30.152 1.00 57.69 109 ASP A C 1
ATOM 915 O O . ASP A 1 109 ? 16.255 -2.679 -30.113 1.00 57.69 109 ASP A O 1
ATOM 919 N N . LEU A 1 110 ? 14.120 -2.100 -30.484 1.00 57.34 110 LEU A N 1
ATOM 920 C CA . LEU A 1 110 ? 13.657 -3.457 -30.809 1.00 57.34 110 LEU A CA 1
ATOM 921 C C . LEU A 1 110 ? 14.164 -3.938 -32.178 1.00 57.34 110 LEU A C 1
ATOM 923 O O . LEU A 1 110 ? 14.513 -5.110 -32.336 1.00 57.34 110 LEU A O 1
ATOM 927 N N . SER A 1 111 ? 14.264 -3.037 -33.156 1.00 57.97 111 SER A N 1
ATOM 928 C CA . SER A 1 111 ? 14.799 -3.355 -34.487 1.00 57.97 111 SER A CA 1
ATOM 929 C C . SER A 1 111 ? 16.314 -3.601 -34.485 1.00 57.97 111 SER A C 1
ATOM 931 O O . SER A 1 111 ? 16.796 -4.408 -35.279 1.00 57.97 111 SER A O 1
ATOM 933 N N . ASN A 1 112 ? 17.065 -3.004 -33.557 1.00 56.78 112 ASN A N 1
ATOM 934 C CA . ASN A 1 112 ? 18.505 -3.248 -33.403 1.00 56.78 112 ASN A CA 1
ATOM 935 C C . ASN A 1 112 ? 18.845 -4.574 -32.697 1.00 56.78 112 ASN A C 1
ATOM 937 O O . ASN A 1 112 ? 19.947 -5.094 -32.876 1.00 56.78 112 ASN A O 1
ATOM 941 N N . ILE A 1 113 ? 17.913 -5.133 -31.918 1.00 57.97 113 ILE A N 1
ATOM 942 C CA . ILE A 1 113 ? 18.083 -6.428 -31.235 1.00 57.97 113 ILE A CA 1
ATOM 943 C C . ILE A 1 113 ? 17.719 -7.600 -32.160 1.00 57.97 113 ILE A C 1
ATOM 945 O O . ILE A 1 113 ? 18.339 -8.653 -32.080 1.00 57.97 113 ILE A O 1
ATOM 949 N N . LEU A 1 114 ? 16.741 -7.424 -33.054 1.00 50.47 114 LEU A N 1
ATOM 950 C CA . LEU A 1 114 ? 16.280 -8.473 -33.978 1.00 50.47 114 LEU A CA 1
ATOM 951 C C . LEU A 1 114 ? 17.155 -8.642 -35.234 1.00 50.47 114 LEU A C 1
ATOM 953 O O . LEU A 1 114 ? 16.980 -9.616 -35.961 1.00 50.47 114 LEU A O 1
ATOM 957 N N . ASN A 1 115 ? 18.076 -7.708 -35.493 1.00 51.09 115 ASN A N 1
ATOM 958 C CA . ASN A 1 115 ? 18.977 -7.716 -36.654 1.00 51.09 115 ASN A CA 1
ATOM 959 C C . ASN A 1 115 ? 20.446 -8.045 -36.301 1.00 51.09 115 ASN A C 1
ATOM 961 O O . ASN A 1 115 ? 21.335 -7.809 -37.122 1.00 51.09 115 ASN A O 1
ATOM 965 N N . GLN A 1 116 ? 20.702 -8.573 -35.098 1.00 44.97 116 GLN A N 1
ATOM 966 C CA . GLN A 1 116 ? 21.966 -9.226 -34.720 1.00 44.97 116 GLN A CA 1
ATOM 967 C C . GLN A 1 116 ? 21.797 -10.744 -34.742 1.00 44.97 116 GLN A C 1
ATOM 969 O O . GLN A 1 116 ? 22.762 -11.422 -35.160 1.00 44.97 116 GLN A O 1
#

pLDDT: mean 84.2, std 15.23, range [44.19, 96.69]

Radius of gyration: 17.04 Å; chains: 1; bounding box: 42×21×53 Å